Protein AF-A0A074NM46-F1 (afdb_monomer)

Solvent-accessible surface area (backbone atoms only — not comparable to full-atom values): 7834 Å² total; per-residue (Å²): 142,82,91,81,80,92,76,85,83,70,88,74,85,81,74,92,65,88,72,60,79,60,92,82,53,92,78,59,56,66,42,55,49,55,30,69,75,62,70,38,76,69,35,77,76,34,41,66,75,49,79,48,77,46,76,38,54,50,100,86,65,51,74,39,35,40,33,38,34,41,32,32,42,30,45,66,65,24,52,54,52,51,56,59,43,40,56,76,74,63,34,43,76,79,51,101,46,32,34,38,38,70,59,75,83,46,33,38,40,40,40,36,55,43,82,42,77,90,87,44,62,19,39,38,39,41,35,42,36,40,47,108

Mean predicted aligned error: 11.55 Å

pLDDT: mean 75.94, std 18.84, range [31.42, 94.5]

Structure (mmCIF, N/CA/C/O backbone):
data_AF-A0A074NM46-F1
#
_entry.id   AF-A0A074NM46-F1
#
loop_
_atom_site.group_PDB
_atom_site.id
_atom_site.type_symbol
_atom_site.label_atom_id
_atom_site.label_alt_id
_atom_site.label_comp_id
_atom_site.label_asym_id
_atom_site.label_entity_id
_atom_site.l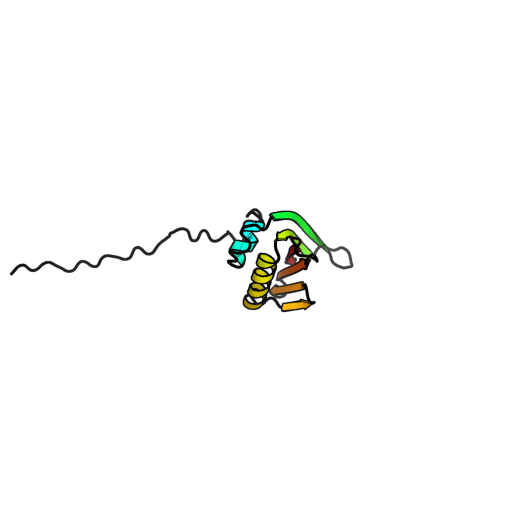abel_seq_id
_atom_site.pdbx_PDB_ins_code
_atom_site.Cartn_x
_atom_site.Cartn_y
_atom_site.Cartn_z
_atom_site.occupancy
_atom_site.B_iso_or_equiv
_atom_site.auth_seq_id
_atom_site.auth_comp_id
_atom_site.auth_asym_id
_atom_site.auth_atom_id
_atom_site.pdbx_PDB_model_num
ATOM 1 N N . MET A 1 1 ? 30.650 -56.730 24.308 1.00 39.72 1 MET A N 1
ATOM 2 C CA . MET A 1 1 ? 29.283 -56.206 24.111 1.00 39.72 1 MET A CA 1
ATOM 3 C C . MET A 1 1 ? 29.042 -55.135 25.166 1.00 39.72 1 MET A C 1
ATOM 5 O O . MET A 1 1 ? 29.001 -55.471 26.340 1.00 39.72 1 MET A O 1
ATOM 9 N N . LYS A 1 2 ? 29.024 -53.854 24.779 1.00 37.72 2 LYS A N 1
ATOM 10 C CA . LYS A 1 2 ? 28.757 -52.713 25.672 1.00 37.72 2 LYS A CA 1
ATOM 11 C C . LYS A 1 2 ? 27.440 -52.079 25.232 1.00 37.72 2 LYS A C 1
ATOM 13 O O . LYS A 1 2 ? 27.329 -51.679 24.080 1.00 37.72 2 LYS A O 1
ATOM 18 N N . ALA A 1 3 ? 26.470 -52.026 26.139 1.00 41.78 3 ALA A N 1
ATOM 19 C CA . ALA A 1 3 ? 25.268 -51.219 25.988 1.00 41.78 3 ALA A CA 1
ATOM 20 C C . ALA A 1 3 ? 25.621 -49.753 26.274 1.00 41.78 3 ALA A C 1
ATOM 22 O O . ALA A 1 3 ? 26.294 -49.471 27.267 1.00 41.78 3 ALA A O 1
ATOM 23 N N . ILE A 1 4 ? 25.181 -48.837 25.412 1.00 51.88 4 ILE A N 1
ATOM 24 C CA . ILE A 1 4 ? 25.185 -47.397 25.681 1.00 51.88 4 ILE A CA 1
ATOM 25 C C . ILE A 1 4 ? 23.784 -46.877 25.368 1.00 51.88 4 ILE A C 1
ATOM 27 O O . ILE A 1 4 ? 23.193 -47.208 24.343 1.00 51.88 4 ILE A O 1
ATOM 31 N N . ALA A 1 5 ? 23.259 -46.151 26.348 1.00 47.28 5 ALA A N 1
ATOM 32 C CA . ALA A 1 5 ? 21.892 -45.701 26.503 1.00 47.28 5 ALA A CA 1
ATOM 33 C C . ALA A 1 5 ? 21.437 -44.683 25.444 1.00 47.28 5 ALA A C 1
ATOM 35 O O . ALA A 1 5 ? 22.233 -43.906 24.916 1.00 47.28 5 ALA A O 1
ATOM 36 N N . LEU A 1 6 ? 20.118 -44.671 25.218 1.00 46.09 6 LEU A N 1
ATOM 37 C CA . LEU A 1 6 ? 19.371 -43.573 24.612 1.00 46.09 6 LEU A CA 1
ATOM 38 C C . LEU A 1 6 ? 19.666 -42.257 25.344 1.00 46.09 6 LEU A C 1
ATOM 40 O O . LEU A 1 6 ? 19.472 -42.181 26.555 1.00 46.09 6 LEU A O 1
ATOM 44 N N . SER A 1 7 ? 19.973 -41.210 24.581 1.00 45.91 7 SER A N 1
ATOM 45 C CA . SER A 1 7 ? 19.647 -39.835 24.957 1.00 45.91 7 SER A CA 1
ATOM 46 C C . SER A 1 7 ? 19.093 -39.102 23.743 1.00 45.91 7 SER A C 1
ATOM 48 O O . SER A 1 7 ? 19.796 -38.835 22.771 1.00 45.91 7 SER A O 1
ATOM 50 N N . LEU A 1 8 ? 17.799 -38.808 23.836 1.00 48.41 8 LEU A N 1
ATOM 51 C CA . LEU A 1 8 ? 17.079 -37.814 23.056 1.00 48.41 8 LEU A CA 1
ATOM 52 C C . LEU A 1 8 ? 17.775 -36.452 23.216 1.00 48.41 8 LEU A C 1
ATOM 54 O O . LEU A 1 8 ? 17.662 -35.818 24.261 1.00 48.41 8 LEU A O 1
ATOM 58 N N . LEU A 1 9 ? 18.471 -35.991 22.180 1.00 51.16 9 LEU A N 1
ATOM 59 C CA . LEU A 1 9 ? 18.635 -34.558 21.929 1.00 51.16 9 LEU A CA 1
ATOM 60 C C . LEU A 1 9 ? 17.362 -34.164 21.164 1.00 51.16 9 LEU A C 1
ATOM 62 O O . LEU A 1 9 ? 17.168 -34.589 20.033 1.00 51.16 9 LEU A O 1
ATOM 66 N N . GLY A 1 10 ? 16.359 -33.538 21.768 1.00 40.59 10 GLY A N 1
ATOM 67 C CA . GLY A 1 10 ? 16.475 -32.358 22.611 1.00 40.59 10 GLY A CA 1
ATOM 68 C C . GLY A 1 10 ? 16.166 -31.165 21.718 1.00 40.59 10 GLY A C 1
ATOM 69 O O . GLY A 1 10 ? 17.070 -30.600 21.114 1.00 40.59 10 GLY A O 1
ATOM 70 N N . LEU A 1 11 ? 14.870 -30.860 21.584 1.00 46.47 11 LEU A N 1
ATOM 71 C CA . LEU A 1 11 ? 14.365 -29.648 20.949 1.00 46.47 11 LEU A CA 1
ATOM 72 C C . LEU A 1 11 ? 15.107 -28.416 21.486 1.00 46.47 11 LEU A C 1
ATOM 74 O O . LEU A 1 11 ? 15.063 -28.139 22.682 1.00 46.47 11 LEU A O 1
ATOM 78 N N . SER A 1 12 ? 15.637 -27.612 20.574 1.00 38.50 12 SER A N 1
ATOM 79 C CA . SER A 1 12 ? 15.695 -26.160 20.734 1.00 38.50 12 SER A CA 1
ATOM 80 C C . SER A 1 12 ? 15.268 -25.501 19.425 1.00 38.50 12 SER A C 1
ATOM 82 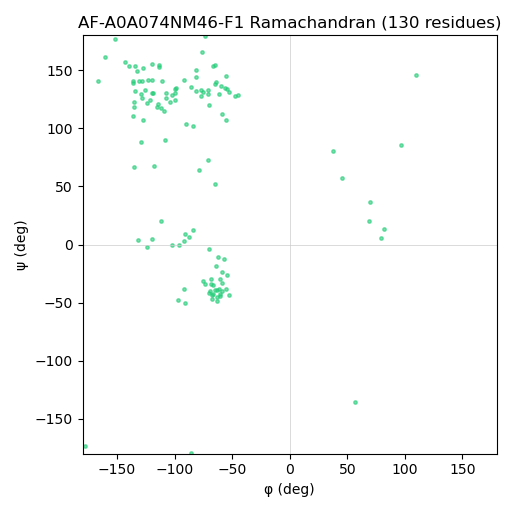O O . SER A 1 12 ? 16.026 -24.846 18.717 1.00 38.50 12 SER A O 1
ATOM 84 N N . LEU A 1 13 ? 13.987 -25.699 19.110 1.00 47.31 13 LEU A N 1
ATOM 85 C CA . LEU A 1 13 ? 13.196 -24.615 18.545 1.00 47.31 13 LEU A CA 1
ATOM 86 C C . LEU A 1 13 ? 13.187 -23.477 19.572 1.00 47.31 13 LEU A C 1
ATOM 88 O O . LEU A 1 13 ? 12.948 -23.740 20.751 1.00 47.31 13 LEU A O 1
ATOM 92 N N . LEU A 1 14 ? 13.381 -22.258 19.060 1.00 44.88 14 LEU A N 1
ATOM 93 C CA . LEU A 1 14 ? 13.228 -20.924 19.665 1.00 44.88 14 LEU A CA 1
ATOM 94 C C . LEU A 1 14 ? 14.550 -20.183 19.927 1.00 44.88 14 LEU A C 1
ATOM 96 O O . LEU A 1 14 ? 15.513 -20.770 20.410 1.00 44.88 14 LEU A O 1
ATOM 100 N N . PRO A 1 15 ? 14.561 -18.849 19.791 1.00 38.50 15 PRO A N 1
ATOM 101 C CA . PRO A 1 15 ? 13.799 -18.015 18.871 1.00 38.50 15 PRO A CA 1
ATOM 102 C C . PRO A 1 15 ? 14.796 -17.107 18.144 1.00 38.50 15 PRO A C 1
ATOM 104 O O . PRO A 1 15 ? 15.333 -16.161 18.717 1.00 38.50 15 PRO A O 1
ATOM 107 N N . GLY A 1 16 ? 15.058 -17.382 16.868 1.00 31.42 16 GLY A N 1
ATOM 108 C CA . GLY A 1 16 ? 15.702 -16.402 16.002 1.00 31.42 16 GLY A CA 1
ATOM 109 C C . GLY A 1 16 ? 14.699 -15.297 15.718 1.00 31.42 16 GLY A C 1
ATOM 110 O O . GLY A 1 16 ? 14.109 -15.289 14.652 1.00 31.42 16 GLY A O 1
ATOM 111 N N . SER A 1 17 ? 14.436 -14.463 16.724 1.00 35.94 17 SER A N 1
ATOM 112 C CA . SER A 1 17 ? 13.739 -13.191 16.632 1.00 35.94 17 SER A CA 1
ATOM 113 C C . SER A 1 17 ? 12.582 -13.197 15.633 1.00 35.94 17 SER A C 1
ATOM 115 O O . SER A 1 17 ? 12.683 -12.602 14.564 1.00 35.94 17 SER A O 1
ATOM 117 N N . CYS A 1 18 ? 11.425 -13.725 16.042 1.00 34.88 18 CYS A N 1
ATOM 118 C CA . CYS A 1 18 ? 10.146 -13.162 15.600 1.00 34.88 18 CYS A CA 1
ATOM 119 C C . CYS A 1 18 ? 10.005 -11.730 16.155 1.00 34.88 18 CYS A C 1
ATOM 121 O O . CYS A 1 18 ? 9.005 -11.390 16.772 1.00 34.88 18 CYS A O 1
ATOM 123 N N . PHE A 1 19 ? 11.006 -10.875 15.947 1.00 38.19 19 PHE A N 1
ATOM 124 C CA . PHE A 1 19 ? 10.774 -9.452 15.801 1.00 38.19 19 PHE A CA 1
ATOM 125 C C . PHE A 1 19 ? 10.283 -9.275 14.366 1.00 38.19 19 PHE A C 1
ATOM 127 O O . PHE A 1 19 ? 10.943 -8.686 13.515 1.00 38.19 19 PHE A O 1
ATOM 134 N N . GLY A 1 20 ? 9.109 -9.862 14.104 1.00 35.62 20 GLY A N 1
ATOM 135 C CA . GLY A 1 20 ? 8.238 -9.287 13.105 1.00 35.62 20 GLY A CA 1
ATOM 136 C C . GLY A 1 20 ? 8.012 -7.830 13.511 1.00 35.62 20 GLY A C 1
ATOM 137 O O . GLY A 1 20 ? 8.027 -7.533 14.713 1.00 35.62 20 GLY A O 1
ATOM 138 N N . PRO A 1 21 ? 7.895 -6.925 12.536 1.00 39.78 21 PRO A N 1
ATOM 139 C CA . PRO A 1 21 ? 7.631 -5.520 12.811 1.00 39.78 21 PRO A CA 1
ATOM 140 C C . PRO A 1 21 ? 6.526 -5.397 13.859 1.00 39.78 21 PRO A C 1
ATOM 142 O O . PRO A 1 21 ? 5.496 -6.054 13.708 1.00 39.78 21 PRO A O 1
ATOM 145 N N . ASP A 1 22 ? 6.743 -4.622 14.928 1.00 42.84 22 ASP A N 1
ATOM 14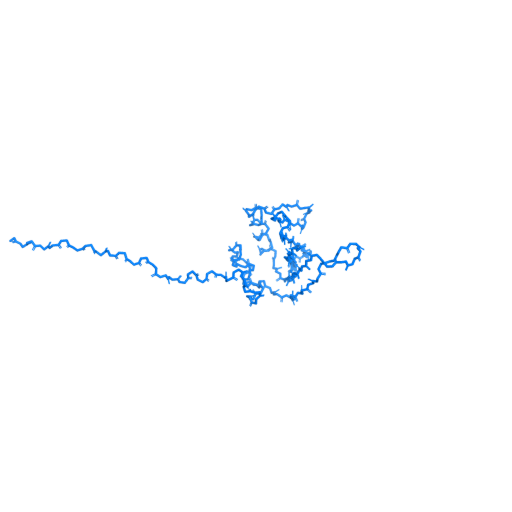6 C CA . ASP A 1 22 ? 5.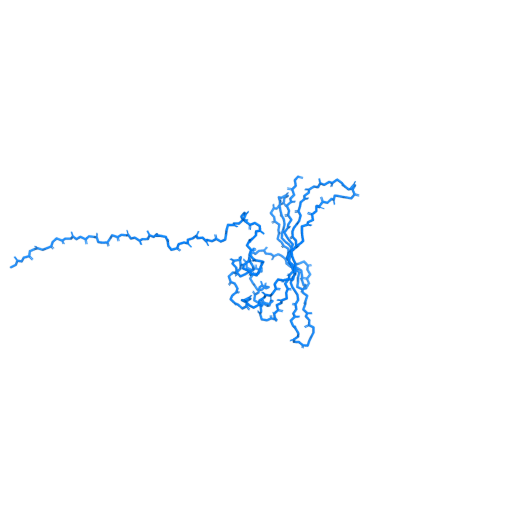662 -4.328 15.867 1.00 42.84 22 ASP A CA 1
ATOM 147 C C . ASP A 1 22 ? 4.557 -3.645 15.051 1.00 42.84 22 ASP A C 1
ATOM 149 O O . ASP A 1 22 ? 4.774 -2.532 14.560 1.00 42.84 22 ASP A O 1
ATOM 153 N N . PRO A 1 23 ? 3.385 -4.280 14.861 1.00 45.47 23 PRO A N 1
ATOM 154 C CA . PRO A 1 23 ? 2.306 -3.674 14.092 1.00 45.47 23 PRO A CA 1
ATOM 155 C C . PRO A 1 23 ? 1.804 -2.370 14.738 1.00 45.47 23 PRO A C 1
ATOM 157 O O . PRO A 1 23 ? 1.064 -1.622 14.100 1.00 45.47 23 PRO A O 1
ATOM 160 N N . ASN A 1 24 ? 2.221 -2.082 15.978 1.00 41.12 24 ASN A N 1
ATOM 161 C CA . ASN A 1 24 ? 1.890 -0.889 16.742 1.00 41.12 24 ASN A CA 1
ATOM 162 C C . ASN A 1 24 ? 3.011 0.162 16.794 1.00 41.12 24 ASN A C 1
ATOM 164 O O . ASN A 1 24 ? 2.776 1.204 17.405 1.00 41.12 24 ASN A O 1
ATOM 168 N N . ASP A 1 25 ? 4.188 -0.051 16.182 1.00 45.06 25 ASP A N 1
ATOM 169 C CA . ASP A 1 25 ? 5.228 0.985 16.091 1.00 45.06 25 ASP A CA 1
ATOM 170 C C . ASP A 1 25 ? 5.040 1.814 14.803 1.00 45.06 25 ASP A C 1
ATOM 172 O O . ASP A 1 25 ? 5.371 1.364 13.698 1.00 45.06 25 ASP A O 1
ATOM 176 N N . PRO A 1 26 ? 4.506 3.048 14.894 1.00 47.41 26 PRO A N 1
ATOM 177 C CA . PRO A 1 26 ? 4.265 3.883 13.723 1.00 47.41 26 PRO A CA 1
ATOM 178 C C . PRO A 1 26 ? 5.560 4.410 13.077 1.00 47.41 26 PRO A C 1
ATOM 180 O O . PRO A 1 26 ? 5.479 5.091 12.052 1.00 47.41 26 PRO A O 1
ATOM 183 N N . ILE A 1 27 ? 6.734 4.137 13.665 1.00 46.06 27 ILE A N 1
ATOM 184 C CA . ILE A 1 27 ? 8.047 4.668 13.270 1.00 46.06 27 ILE A CA 1
ATOM 185 C C . ILE A 1 27 ? 8.951 3.562 12.701 1.00 46.06 27 ILE A C 1
ATOM 187 O O . ILE A 1 27 ? 10.163 3.731 12.588 1.00 46.06 27 ILE A O 1
ATOM 191 N N . GLN A 1 28 ? 8.412 2.430 12.251 1.00 55.34 28 GLN A N 1
ATOM 192 C CA . GLN A 1 28 ? 9.203 1.613 11.333 1.00 55.3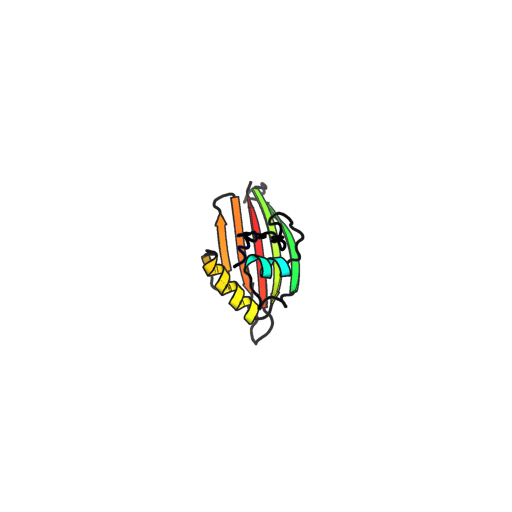4 28 GLN A CA 1
ATOM 193 C C . GLN A 1 28 ? 9.414 2.388 10.023 1.00 55.34 28 GLN A C 1
ATOM 195 O O . GLN A 1 28 ? 8.501 3.068 9.539 1.00 55.34 28 GLN A O 1
ATOM 200 N N . ARG A 1 29 ? 10.627 2.349 9.448 1.00 55.69 29 ARG A N 1
ATOM 201 C CA . ARG A 1 29 ? 10.911 3.113 8.224 1.00 55.69 29 ARG A CA 1
ATOM 202 C C . ARG A 1 29 ? 9.908 2.709 7.155 1.00 55.69 29 ARG A C 1
ATOM 204 O O . ARG A 1 29 ? 9.659 1.530 6.934 1.00 55.69 29 ARG A O 1
ATOM 211 N N . ALA A 1 30 ? 9.346 3.691 6.463 1.00 59.47 30 ALA A N 1
ATOM 212 C CA . ALA A 1 30 ? 8.242 3.439 5.550 1.00 59.47 30 ALA A CA 1
ATOM 213 C C . ALA A 1 30 ? 8.578 2.363 4.494 1.00 59.47 30 ALA A C 1
ATOM 215 O O . ALA A 1 30 ? 7.713 1.550 4.176 1.00 59.47 30 ALA A O 1
ATOM 216 N N . SER A 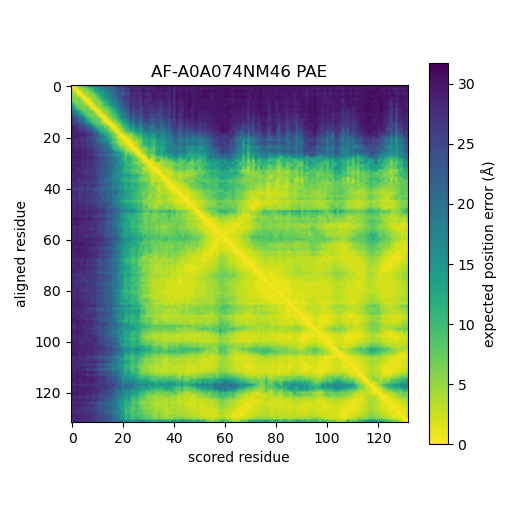1 31 ? 9.803 2.315 3.951 1.00 56.16 31 SER A N 1
ATOM 217 C CA . SER A 1 31 ? 10.202 1.279 2.977 1.00 56.16 31 SER A CA 1
ATOM 218 C C . SER A 1 31 ? 10.291 -0.118 3.599 1.00 56.16 31 SER A C 1
ATOM 220 O O . SER A 1 31 ? 9.918 -1.096 2.959 1.00 56.16 31 SER A O 1
ATOM 222 N N . GLU A 1 32 ? 10.704 -0.213 4.864 1.00 59.59 32 GLU A N 1
ATOM 223 C CA . GLU A 1 32 ? 10.702 -1.465 5.628 1.00 59.59 32 GLU A CA 1
ATOM 224 C C . GLU A 1 32 ? 9.270 -1.949 5.882 1.00 59.59 32 GLU A C 1
ATOM 226 O O . GLU A 1 32 ? 9.030 -3.145 5.801 1.00 59.59 32 GLU A O 1
ATOM 231 N N . ARG A 1 33 ? 8.296 -1.046 6.082 1.00 67.44 33 ARG A N 1
ATOM 232 C CA . ARG A 1 33 ? 6.868 -1.407 6.190 1.00 67.44 33 ARG A CA 1
ATOM 233 C C . ARG A 1 33 ? 6.354 -2.082 4.919 1.00 67.44 33 ARG A C 1
ATOM 235 O O . ARG A 1 33 ? 5.617 -3.054 5.011 1.00 67.44 33 ARG A O 1
ATOM 242 N N . LEU A 1 34 ? 6.734 -1.576 3.748 1.00 69.94 34 LEU A N 1
ATOM 243 C CA . LEU A 1 34 ? 6.295 -2.131 2.469 1.00 69.94 34 LEU A CA 1
ATOM 244 C C . LEU A 1 34 ? 6.885 -3.527 2.230 1.00 69.94 34 LEU A C 1
ATOM 246 O O . LEU A 1 34 ? 6.144 -4.451 1.909 1.00 69.94 34 LEU A O 1
ATOM 250 N N . VAL A 1 35 ? 8.192 -3.694 2.460 1.00 68.12 35 VAL A N 1
ATOM 251 C CA . VAL A 1 35 ? 8.865 -4.995 2.319 1.00 68.12 35 VAL A CA 1
ATOM 252 C C . VAL A 1 35 ? 8.384 -5.984 3.379 1.00 68.12 35 VAL A C 1
ATOM 254 O O . VAL A 1 35 ? 8.107 -7.123 3.045 1.00 68.12 35 VAL A O 1
ATOM 257 N N . ALA A 1 36 ? 8.244 -5.575 4.640 1.00 68.75 36 ALA A N 1
ATOM 258 C CA . ALA A 1 36 ? 7.879 -6.485 5.723 1.00 68.75 36 ALA A CA 1
ATOM 259 C C . ALA A 1 36 ? 6.395 -6.876 5.715 1.00 68.75 36 ALA A C 1
ATOM 261 O O . ALA A 1 36 ? 6.062 -7.981 6.130 1.00 68.75 36 ALA A O 1
ATOM 262 N N . ARG A 1 37 ? 5.496 -5.989 5.262 1.00 74.38 37 ARG A N 1
ATOM 263 C CA . ARG A 1 37 ? 4.057 -6.285 5.231 1.00 74.38 37 ARG A CA 1
ATOM 264 C C . ARG A 1 37 ? 3.680 -7.277 4.129 1.00 74.38 37 ARG A C 1
ATOM 266 O O . ARG A 1 37 ? 2.760 -8.056 4.345 1.00 74.38 37 ARG A O 1
ATOM 273 N N . PHE A 1 38 ? 4.373 -7.241 2.992 1.00 72.25 38 PHE A N 1
ATOM 274 C CA . PHE A 1 38 ? 4.041 -8.050 1.809 1.00 72.25 38 PHE A CA 1
ATOM 275 C C . PHE A 1 38 ? 5.155 -9.003 1.376 1.00 72.25 38 PHE A C 1
ATOM 277 O O . PHE A 1 38 ? 5.028 -9.630 0.338 1.00 72.25 38 PHE A O 1
ATOM 284 N N . ASP A 1 39 ? 6.249 -9.085 2.136 1.00 76.06 39 ASP A N 1
ATOM 285 C CA . ASP A 1 39 ? 7.439 -9.873 1.792 1.00 76.06 39 ASP A CA 1
ATOM 286 C C . ASP A 1 39 ? 7.872 -9.673 0.324 1.00 76.06 39 ASP A C 1
ATOM 288 O O . ASP A 1 39 ? 7.914 -10.614 -0.463 1.00 76.06 39 ASP A O 1
ATOM 292 N N . VAL A 1 40 ? 8.146 -8.415 -0.070 1.00 79.12 40 VAL A N 1
ATOM 293 C CA . VAL A 1 40 ? 8.418 -8.031 -1.477 1.00 79.12 40 VAL A CA 1
ATOM 294 C C . VAL A 1 40 ? 9.898 -7.673 -1.699 1.00 79.12 40 VAL A C 1
ATOM 296 O O . VAL A 1 40 ? 10.271 -6.497 -1.601 1.00 79.12 40 VAL A O 1
ATOM 299 N N . PRO A 1 41 ? 10.781 -8.635 -2.048 1.00 79.69 41 PRO A N 1
ATOM 300 C CA . PRO A 1 41 ? 12.213 -8.382 -2.239 1.00 79.69 41 PRO A CA 1
ATOM 301 C C . PRO A 1 41 ? 12.544 -7.333 -3.309 1.00 79.69 41 PRO A C 1
ATOM 303 O O . PRO A 1 41 ? 13.521 -6.586 -3.175 1.00 79.69 41 PRO A O 1
ATOM 306 N N . SER A 1 42 ? 11.732 -7.251 -4.371 1.00 83.00 42 SER A N 1
ATOM 307 C CA . SER A 1 42 ? 11.928 -6.296 -5.474 1.00 83.00 42 SER A CA 1
ATOM 308 C C . SER A 1 42 ? 11.791 -4.841 -5.024 1.00 83.00 42 SER A C 1
ATOM 310 O O . SER A 1 42 ? 12.325 -3.944 -5.669 1.00 83.00 42 SER A O 1
ATOM 312 N N . CYS A 1 43 ? 11.162 -4.597 -3.875 1.00 83.88 43 CYS A N 1
ATOM 313 C CA . CYS A 1 43 ? 10.964 -3.264 -3.331 1.00 83.88 43 CYS A CA 1
ATOM 314 C C . CYS A 1 43 ? 12.070 -2.775 -2.389 1.00 83.88 43 CYS A C 1
ATOM 316 O O . CYS A 1 43 ? 11.944 -1.702 -1.799 1.00 83.88 43 CYS A O 1
ATOM 318 N N . SER A 1 44 ? 13.185 -3.501 -2.284 1.00 80.75 44 SER A N 1
ATOM 319 C CA . SER A 1 44 ? 14.352 -3.101 -1.478 1.00 80.75 44 SER A CA 1
ATOM 320 C C . SER A 1 44 ? 14.904 -1.703 -1.807 1.00 80.75 44 SER A C 1
ATOM 322 O O . SER A 1 44 ? 15.472 -1.048 -0.934 1.00 80.75 44 SER A O 1
ATOM 324 N N . ASN A 1 45 ? 14.699 -1.214 -3.036 1.00 80.25 45 ASN A N 1
ATOM 325 C CA . ASN A 1 45 ? 15.142 0.112 -3.481 1.00 80.25 45 ASN A CA 1
ATOM 326 C C . ASN A 1 45 ? 14.066 1.208 -3.392 1.00 80.25 45 ASN A C 1
ATOM 328 O O . ASN A 1 45 ? 14.347 2.356 -3.756 1.00 80.25 45 ASN A O 1
ATOM 332 N N . ALA A 1 46 ? 12.850 0.892 -2.934 1.00 85.56 46 ALA A N 1
ATOM 333 C CA . ALA A 1 46 ? 11.780 1.874 -2.807 1.00 85.56 46 ALA A CA 1
ATOM 334 C C . ALA A 1 46 ? 12.184 2.984 -1.824 1.00 85.56 46 ALA A C 1
ATOM 336 O O . ALA A 1 46 ? 12.613 2.728 -0.695 1.00 85.56 46 ALA A O 1
ATOM 337 N N . LYS A 1 47 ? 12.042 4.243 -2.248 1.00 84.69 47 LYS A N 1
ATOM 338 C CA . LYS A 1 47 ? 12.440 5.410 -1.456 1.00 84.69 47 LYS A CA 1
ATOM 339 C C . LYS A 1 47 ? 11.215 6.086 -0.858 1.00 84.69 47 LYS A C 1
ATOM 341 O O . LYS A 1 47 ? 10.351 6.523 -1.617 1.00 84.69 47 LYS A O 1
ATOM 346 N N . PRO A 1 48 ? 11.134 6.237 0.472 1.00 83.19 48 PRO A N 1
ATOM 347 C CA . PRO A 1 48 ? 10.038 6.973 1.076 1.00 83.19 48 PRO A CA 1
ATOM 348 C C . PRO A 1 48 ? 10.180 8.469 0.776 1.00 83.19 48 PRO A C 1
ATOM 350 O O . PRO A 1 48 ? 11.253 9.049 0.939 1.00 83.19 48 PRO A O 1
ATOM 353 N N . LEU A 1 49 ? 9.091 9.097 0.343 1.00 80.50 49 LEU A N 1
ATOM 354 C CA . LEU A 1 49 ? 9.021 10.533 0.076 1.00 80.50 49 LEU A CA 1
ATOM 355 C C . LEU A 1 49 ? 8.561 11.313 1.306 1.00 80.50 49 LEU A C 1
ATOM 357 O O . LEU A 1 49 ? 9.171 12.315 1.672 1.00 80.50 49 LEU A O 1
ATOM 361 N N . ARG A 1 50 ? 7.452 10.884 1.923 1.00 76.25 50 ARG A N 1
ATOM 362 C CA . ARG A 1 50 ? 6.838 11.570 3.067 1.00 76.25 50 ARG A CA 1
ATOM 363 C C . ARG A 1 50 ? 5.807 10.682 3.757 1.00 76.25 50 ARG A C 1
ATOM 365 O O . ARG A 1 50 ? 5.033 10.011 3.081 1.00 76.25 50 ARG A O 1
ATOM 372 N N . GLY A 1 51 ? 5.775 10.746 5.088 1.00 79.38 51 GLY A N 1
ATOM 373 C CA . GLY A 1 51 ? 4.627 10.351 5.902 1.00 79.38 51 GLY A CA 1
ATOM 374 C C . GLY A 1 51 ? 3.821 11.590 6.300 1.00 79.38 51 GLY A C 1
ATOM 375 O O . GLY A 1 51 ? 4.409 12.604 6.686 1.00 79.38 51 GLY A O 1
ATOM 376 N N . ALA A 1 52 ? 2.498 11.542 6.184 1.00 81.19 52 ALA A N 1
ATOM 377 C CA . ALA A 1 52 ? 1.613 12.618 6.618 1.00 81.19 52 ALA A CA 1
ATOM 378 C C . ALA A 1 52 ? 0.420 12.045 7.385 1.00 81.19 52 ALA A C 1
ATOM 380 O O . ALA A 1 52 ? -0.368 11.275 6.838 1.00 81.19 52 ALA A O 1
ATOM 381 N N . GLY A 1 53 ? 0.301 12.440 8.652 1.00 86.88 53 GLY A N 1
ATOM 382 C CA . GLY A 1 53 ? -0.873 12.147 9.463 1.00 86.88 53 GLY A CA 1
ATOM 383 C C . GLY A 1 53 ? -1.997 13.138 9.177 1.00 86.88 53 GLY A C 1
ATOM 384 O O . GLY A 1 53 ? -1.747 14.329 8.985 1.00 86.88 53 GLY A O 1
ATOM 385 N N . GLU A 1 54 ? -3.233 12.661 9.202 1.00 88.00 54 GLU A N 1
ATOM 386 C CA . GLU A 1 54 ? -4.433 13.476 9.039 1.00 88.00 54 GLU A CA 1
ATOM 387 C C . GLU A 1 54 ? -5.500 13.115 10.078 1.00 88.00 54 GLU A C 1
ATOM 389 O O . GLU A 1 54 ? -5.548 11.999 10.595 1.00 88.00 54 GLU A O 1
ATOM 394 N N . ARG A 1 55 ? -6.373 14.074 10.399 1.00 91.56 55 ARG A N 1
ATOM 395 C CA . ARG A 1 55 ? -7.593 13.811 11.171 1.00 91.56 55 ARG A CA 1
ATOM 396 C C . ARG A 1 55 ? -8.757 13.712 10.206 1.00 91.56 55 ARG A C 1
ATOM 398 O O . ARG A 1 55 ? -9.011 14.665 9.474 1.00 91.56 55 ARG A O 1
ATOM 405 N N . LEU A 1 56 ? -9.475 12.600 10.265 1.00 89.81 56 LEU A N 1
ATOM 406 C CA . LEU A 1 56 ? -10.631 12.357 9.417 1.00 89.81 56 LEU A CA 1
ATOM 407 C C . LEU A 1 56 ? -11.849 13.060 10.012 1.00 89.81 56 LEU A C 1
ATOM 409 O O . LEU A 1 56 ? -12.091 12.984 11.224 1.00 89.81 56 LEU A O 1
ATOM 413 N N . ARG A 1 57 ? -12.575 13.790 9.165 1.00 93.56 57 ARG A N 1
ATOM 414 C CA . ARG A 1 57 ? -13.740 14.594 9.539 1.00 93.56 57 ARG A CA 1
ATOM 415 C C . ARG A 1 57 ? -14.899 14.300 8.603 1.00 93.56 57 ARG A C 1
ATOM 417 O O . ARG A 1 57 ? -14.671 14.116 7.411 1.00 93.56 57 ARG A O 1
ATOM 424 N N . ASP A 1 58 ? -16.103 14.235 9.158 1.00 92.00 58 ASP A N 1
ATOM 425 C CA . ASP A 1 58 ? -17.329 14.066 8.381 1.00 92.00 58 ASP A CA 1
ATOM 426 C C . ASP A 1 58 ? -17.694 15.362 7.635 1.00 92.00 58 ASP A C 1
ATOM 428 O O . ASP A 1 58 ? -17.011 16.385 7.754 1.00 92.00 58 ASP A O 1
ATOM 432 N N . GLU A 1 59 ? -18.789 15.333 6.875 1.00 94.25 59 GLU A N 1
ATOM 433 C CA . GLU A 1 59 ? -19.289 16.486 6.112 1.00 94.25 59 GLU A CA 1
ATOM 434 C C . GLU A 1 59 ? -19.616 17.703 6.999 1.00 94.25 59 GLU A C 1
ATOM 436 O O . GLU A 1 59 ? -19.564 18.842 6.539 1.00 94.25 59 GLU A O 1
ATOM 441 N N . ASN A 1 60 ? -19.889 17.479 8.289 1.00 94.50 60 ASN A N 1
ATOM 442 C CA . ASN A 1 60 ? -20.163 18.521 9.280 1.00 94.50 60 ASN A CA 1
ATOM 443 C C . ASN A 1 60 ? -18.893 18.987 10.018 1.00 94.50 60 ASN A C 1
ATOM 445 O O . ASN A 1 60 ? -18.958 19.807 10.937 1.00 94.50 60 ASN A O 1
ATOM 449 N N . GLY A 1 61 ? -17.722 18.459 9.652 1.00 92.56 61 GLY A N 1
ATOM 450 C CA . GLY A 1 61 ? -16.437 18.782 10.258 1.00 92.56 61 GLY A CA 1
ATOM 451 C C . GLY A 1 61 ? -16.164 18.086 11.597 1.00 92.56 61 GLY A C 1
ATOM 452 O O . GLY A 1 61 ? -15.132 18.371 12.222 1.00 92.56 61 GLY A O 1
ATOM 453 N N . LYS A 1 62 ? -17.028 17.172 12.056 1.00 93.94 62 LYS A N 1
ATOM 454 C CA . LYS A 1 62 ? -16.819 16.397 13.285 1.00 93.94 62 LYS A CA 1
ATOM 455 C C . LYS A 1 62 ? -15.768 15.319 13.031 1.00 93.94 62 LYS A C 1
ATOM 457 O O . LYS A 1 62 ? -15.818 14.599 12.040 1.00 93.94 62 LYS A O 1
ATOM 462 N N . ALA A 1 63 ? -14.789 15.219 13.929 1.00 92.06 63 ALA A N 1
ATOM 463 C CA . ALA A 1 63 ? -13.743 14.210 13.814 1.00 92.06 63 ALA A CA 1
ATOM 464 C C . ALA A 1 63 ? -14.303 12.811 14.113 1.00 92.06 63 ALA A C 1
ATOM 466 O O . ALA A 1 63 ? -14.914 12.625 15.166 1.00 92.06 63 ALA A O 1
ATOM 467 N N . TYR A 1 64 ? -14.039 11.853 13.225 1.00 91.00 64 TYR A N 1
ATOM 468 C CA . TYR A 1 64 ? -14.430 10.444 13.380 1.00 91.00 64 TYR A CA 1
ATOM 469 C C . TYR A 1 64 ? -13.239 9.483 13.295 1.00 91.00 64 TYR A C 1
ATOM 471 O O . TYR A 1 64 ? -13.402 8.281 13.438 1.00 91.00 64 TYR A O 1
ATOM 479 N N . GLY A 1 65 ? -12.023 9.977 13.053 1.00 90.94 65 GLY A N 1
ATOM 480 C CA . GLY A 1 65 ? -10.888 9.083 12.866 1.00 90.94 65 GLY A CA 1
ATOM 481 C C . GLY A 1 65 ? -9.554 9.774 12.647 1.00 90.94 65 GLY A C 1
ATOM 482 O O . GLY A 1 65 ? -9.428 11.002 12.730 1.00 90.94 65 GLY A O 1
ATOM 483 N N . SER A 1 66 ? -8.557 8.954 12.341 1.00 90.12 66 SER A N 1
ATOM 484 C CA . SER A 1 66 ? -7.195 9.375 12.024 1.00 90.12 66 SER A CA 1
ATOM 485 C C . SER A 1 66 ? -6.682 8.594 10.823 1.00 90.12 66 SER A C 1
ATOM 487 O O . SER A 1 66 ? -6.911 7.390 10.734 1.00 90.12 66 SER A O 1
ATOM 489 N N . GLY A 1 67 ? -5.953 9.270 9.942 1.00 88.56 67 GLY A N 1
ATOM 490 C CA . GLY A 1 67 ? -5.276 8.673 8.798 1.00 88.56 67 GLY A CA 1
ATOM 491 C C . GLY A 1 67 ? -3.765 8.878 8.857 1.00 88.56 67 GLY A C 1
ATOM 492 O O . GLY A 1 67 ? -3.273 9.829 9.469 1.00 88.56 67 GLY A O 1
ATOM 493 N N . MET A 1 68 ? -3.024 7.994 8.203 1.00 87.00 68 MET A N 1
ATOM 494 C CA . MET A 1 68 ? -1.603 8.140 7.919 1.00 87.00 68 MET A CA 1
ATOM 495 C C . MET A 1 68 ? -1.358 7.743 6.470 1.00 87.00 68 MET A C 1
ATOM 497 O O . MET A 1 68 ? -1.670 6.622 6.079 1.00 87.00 68 MET A O 1
ATOM 501 N N . THR A 1 69 ? -0.790 8.658 5.688 1.00 87.38 69 THR A N 1
ATOM 502 C CA . THR A 1 69 ? -0.383 8.380 4.310 1.00 87.38 69 THR A CA 1
ATOM 503 C C . THR A 1 69 ? 1.132 8.306 4.214 1.00 87.38 69 THR A C 1
ATOM 505 O O . THR A 1 69 ? 1.819 9.257 4.592 1.00 87.38 69 THR A O 1
ATOM 508 N N . TRP A 1 70 ? 1.649 7.211 3.664 1.00 86.94 70 TRP A N 1
ATOM 509 C CA . TRP A 1 70 ? 3.044 7.054 3.267 1.00 86.94 70 TRP A CA 1
ATOM 510 C C . TRP A 1 70 ? 3.156 7.088 1.750 1.00 86.94 70 TRP A C 1
ATOM 512 O O . TRP A 1 70 ? 2.448 6.374 1.048 1.00 86.94 70 TRP A O 1
ATOM 522 N N . SER A 1 71 ? 4.072 7.908 1.251 1.00 88.50 71 SER A N 1
ATOM 523 C CA . SER A 1 71 ? 4.359 8.015 -0.179 1.00 88.50 71 SER A CA 1
ATOM 524 C C . SER A 1 71 ? 5.737 7.449 -0.488 1.00 88.50 71 SER A C 1
ATOM 526 O O . SER A 1 71 ? 6.687 7.708 0.257 1.00 88.50 71 SER A O 1
ATOM 528 N N . TYR A 1 72 ? 5.863 6.752 -1.611 1.00 88.56 72 TYR A N 1
ATOM 529 C CA . TYR A 1 72 ? 7.090 6.102 -2.061 1.00 88.56 72 TYR A CA 1
ATOM 530 C C . TYR A 1 72 ? 7.362 6.408 -3.524 1.00 88.56 72 TYR A C 1
ATOM 532 O O . TYR A 1 72 ? 6.423 6.530 -4.301 1.00 88.56 72 TYR A O 1
ATOM 540 N N . VAL A 1 73 ? 8.640 6.444 -3.893 1.00 90.94 73 VAL A N 1
ATOM 541 C CA . VAL A 1 73 ? 9.096 6.270 -5.276 1.00 90.94 73 VAL A CA 1
ATOM 542 C C . VAL A 1 73 ? 9.628 4.855 -5.415 1.00 90.94 73 VAL A C 1
ATOM 544 O O . VAL A 1 73 ? 10.490 4.450 -4.629 1.00 90.94 73 VAL A O 1
ATOM 547 N N . ALA A 1 74 ? 9.158 4.125 -6.418 1.00 88.88 74 ALA A N 1
ATOM 548 C CA . ALA A 1 74 ? 9.608 2.770 -6.709 1.00 88.88 74 ALA A CA 1
ATOM 549 C C . ALA A 1 74 ? 9.671 2.525 -8.221 1.00 88.88 74 ALA A C 1
ATOM 551 O O . ALA A 1 74 ? 9.030 3.223 -9.005 1.00 88.88 74 ALA A O 1
ATOM 552 N N . ASP A 1 75 ? 10.485 1.558 -8.635 1.00 89.56 75 ASP A N 1
ATOM 553 C CA . ASP A 1 75 ? 10.516 1.112 -10.027 1.00 89.56 75 ASP A CA 1
ATOM 554 C C . ASP A 1 75 ? 9.313 0.215 -10.367 1.00 89.56 75 ASP A C 1
ATOM 556 O O . ASP A 1 75 ? 8.602 -0.275 -9.487 1.00 89.56 75 ASP A O 1
ATOM 560 N N . ASP A 1 76 ? 9.090 -0.006 -11.663 1.00 88.50 76 ASP A N 1
ATOM 561 C CA . ASP A 1 76 ? 7.950 -0.785 -12.156 1.00 88.50 76 ASP A CA 1
ATOM 562 C C . ASP A 1 76 ? 7.953 -2.236 -11.654 1.00 88.50 76 ASP A C 1
ATOM 564 O O . ASP A 1 76 ? 6.887 -2.822 -11.475 1.00 88.50 76 ASP A O 1
ATOM 568 N N . ALA A 1 77 ? 9.133 -2.817 -11.404 1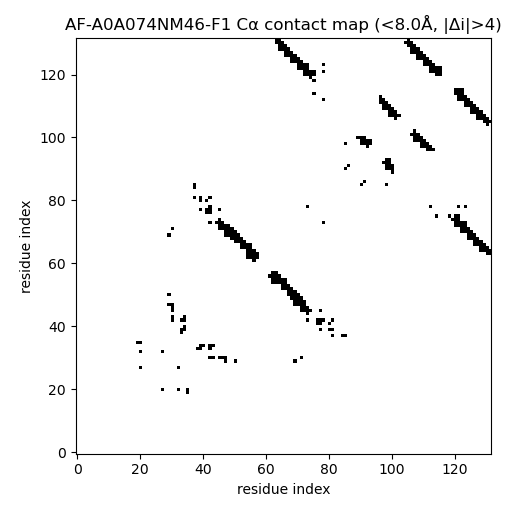.00 88.25 77 ALA A N 1
ATOM 569 C CA . ALA A 1 77 ? 9.259 -4.186 -10.914 1.00 88.25 77 ALA A CA 1
ATOM 570 C C . ALA A 1 77 ? 8.773 -4.314 -9.464 1.00 88.25 77 ALA A C 1
ATOM 572 O O . ALA A 1 77 ? 8.070 -5.268 -9.129 1.00 88.25 77 ALA A O 1
ATOM 573 N N . CYS A 1 78 ? 9.110 -3.348 -8.608 1.00 89.19 78 CYS A N 1
ATOM 574 C CA . CYS A 1 78 ? 8.557 -3.255 -7.263 1.00 89.19 78 CYS A CA 1
ATOM 575 C C . CYS A 1 78 ? 7.041 -3.023 -7.295 1.00 89.19 78 CYS A C 1
ATOM 577 O O . CYS A 1 78 ? 6.305 -3.738 -6.617 1.00 89.19 78 CYS A O 1
ATOM 579 N N . LEU A 1 79 ? 6.565 -2.065 -8.100 1.00 89.75 79 LEU A N 1
ATOM 580 C CA . LEU A 1 79 ? 5.134 -1.749 -8.166 1.00 89.75 79 LEU A CA 1
ATOM 581 C C . LEU A 1 79 ? 4.309 -2.956 -8.634 1.00 89.75 79 LEU A C 1
ATOM 583 O O . LEU A 1 79 ? 3.304 -3.275 -8.009 1.00 89.75 79 LEU A O 1
ATOM 587 N N . ALA A 1 80 ? 4.763 -3.668 -9.670 1.00 89.00 80 ALA A N 1
ATOM 588 C CA . ALA A 1 80 ? 4.088 -4.866 -10.166 1.00 89.00 80 ALA A CA 1
ATOM 589 C C . ALA A 1 80 ? 4.091 -6.021 -9.151 1.00 89.00 80 ALA A C 1
ATOM 591 O O . ALA A 1 80 ? 3.094 -6.725 -9.024 1.00 89.00 80 ALA A O 1
ATOM 592 N N . ALA A 1 81 ? 5.194 -6.220 -8.420 1.00 89.00 81 ALA A N 1
ATOM 593 C CA . ALA A 1 81 ? 5.259 -7.256 -7.392 1.00 89.00 81 ALA A CA 1
ATOM 594 C C . ALA A 1 81 ? 4.325 -6.946 -6.215 1.00 89.00 81 ALA A C 1
ATOM 596 O O . ALA A 1 81 ? 3.609 -7.830 -5.758 1.00 89.00 81 ALA A O 1
ATOM 597 N N . LEU A 1 82 ? 4.281 -5.688 -5.762 1.00 89.62 82 LEU A N 1
ATOM 598 C CA . LEU A 1 82 ? 3.372 -5.282 -4.693 1.00 89.62 82 LEU A CA 1
ATOM 599 C C . LEU A 1 82 ? 1.907 -5.443 -5.106 1.00 89.62 82 LEU A C 1
ATOM 601 O O . LEU A 1 82 ? 1.111 -5.956 -4.331 1.00 89.62 82 LEU A O 1
ATOM 605 N N . GLU A 1 83 ? 1.551 -5.020 -6.317 1.00 89.62 83 GLU A N 1
ATOM 606 C CA . GLU A 1 83 ? 0.188 -5.146 -6.840 1.00 89.62 83 GLU A CA 1
ATOM 607 C C . GLU A 1 83 ? -0.282 -6.611 -6.887 1.00 89.62 83 GLU A C 1
ATOM 609 O O . GLU A 1 83 ? -1.404 -6.912 -6.480 1.00 89.62 83 GLU A O 1
ATOM 614 N N . ALA A 1 84 ? 0.599 -7.539 -7.281 1.00 87.69 84 ALA A N 1
ATOM 615 C CA . ALA A 1 84 ? 0.308 -8.973 -7.256 1.00 87.69 84 ALA A CA 1
ATOM 616 C C . ALA A 1 84 ? 0.054 -9.505 -5.831 1.00 87.69 84 ALA A C 1
ATOM 618 O O . ALA A 1 84 ? -0.851 -10.318 -5.629 1.00 87.69 84 ALA A O 1
ATOM 619 N N . GLU A 1 85 ? 0.813 -9.025 -4.843 1.00 87.88 85 GLU A N 1
ATOM 620 C CA . GLU A 1 85 ? 0.621 -9.392 -3.438 1.00 87.88 85 GLU A CA 1
ATOM 621 C C . GLU A 1 85 ? -0.683 -8.811 -2.868 1.00 87.88 85 GLU A C 1
ATOM 623 O O . GLU A 1 85 ? -1.410 -9.514 -2.172 1.00 87.88 85 GLU A O 1
ATOM 628 N N . LEU A 1 86 ? -1.055 -7.567 -3.194 1.00 87.38 86 LEU A N 1
ATOM 629 C CA . LEU A 1 86 ? -2.291 -6.950 -2.680 1.00 87.38 86 LEU A CA 1
ATOM 630 C C . LEU A 1 86 ? -3.525 -7.830 -2.929 1.00 87.38 86 LEU A C 1
ATOM 632 O O . LEU A 1 86 ? -4.320 -8.045 -2.008 1.00 87.38 86 LEU A O 1
ATOM 636 N N . GLY A 1 87 ? -3.643 -8.406 -4.128 1.00 78.00 87 GLY A N 1
ATOM 637 C CA . GLY A 1 87 ? -4.716 -9.347 -4.452 1.00 78.00 87 GLY A CA 1
ATOM 638 C C . GLY A 1 87 ? -4.697 -10.614 -3.586 1.00 78.00 87 GLY A C 1
ATOM 639 O O . GLY A 1 87 ? -5.750 -11.081 -3.152 1.00 78.00 87 GLY A O 1
ATOM 640 N N . ALA A 1 88 ? -3.514 -11.147 -3.264 1.00 81.19 88 ALA A N 1
ATOM 641 C CA . ALA A 1 88 ? -3.367 -12.314 -2.389 1.00 81.19 88 ALA A CA 1
ATOM 642 C C . ALA A 1 88 ? -3.753 -12.017 -0.926 1.00 81.19 88 ALA A C 1
ATOM 644 O O . ALA A 1 88 ? -4.253 -12.896 -0.223 1.00 81.19 88 ALA A O 1
ATOM 645 N N . PHE A 1 89 ? -3.578 -10.771 -0.481 1.00 79.94 89 PHE A N 1
ATOM 646 C CA . PHE A 1 89 ? -3.937 -10.303 0.862 1.00 79.94 89 PHE A CA 1
ATOM 647 C C . PHE A 1 89 ? -5.391 -9.816 0.987 1.00 79.94 89 PHE A C 1
ATOM 649 O O . PHE A 1 89 ? -5.782 -9.309 2.040 1.00 79.94 89 PHE A O 1
ATOM 656 N N . GLY A 1 90 ? -6.203 -9.990 -0.058 1.00 83.75 90 GLY A N 1
ATOM 657 C CA . GLY A 1 90 ? -7.633 -9.683 -0.032 1.00 83.75 90 GLY A CA 1
ATOM 658 C C . GLY A 1 90 ? -7.977 -8.213 -0.261 1.00 83.75 90 GLY A C 1
ATOM 659 O O . GLY A 1 90 ? -9.119 -7.829 -0.017 1.00 83.75 90 GLY A O 1
ATOM 660 N N . PHE A 1 91 ? -7.031 -7.393 -0.732 1.00 90.19 91 PHE A N 1
ATOM 661 C CA . PHE A 1 91 ? -7.374 -6.067 -1.239 1.00 90.19 91 PHE A CA 1
ATOM 662 C C . PHE A 1 91 ? -8.257 -6.201 -2.481 1.00 90.19 91 PHE A C 1
ATOM 664 O O . PHE A 1 91 ? -8.027 -7.046 -3.347 1.00 90.19 91 PHE A O 1
ATOM 671 N N . VAL A 1 92 ? -9.252 -5.328 -2.577 1.00 92.06 92 VAL A N 1
ATOM 672 C CA . VAL A 1 92 ? -10.163 -5.227 -3.712 1.00 92.06 92 VAL A CA 1
ATOM 673 C C . VAL A 1 92 ? -9.711 -4.076 -4.601 1.00 92.06 92 VAL A C 1
ATOM 675 O O . VAL A 1 92 ? -9.467 -2.972 -4.118 1.00 92.06 92 VAL A O 1
ATOM 678 N N . GLU A 1 93 ? -9.596 -4.330 -5.901 1.00 93.81 93 GLU A N 1
ATOM 679 C CA . GLU A 1 93 ? -9.346 -3.286 -6.895 1.00 93.81 93 GLU A CA 1
ATOM 680 C C . GLU A 1 93 ? -10.594 -2.401 -7.039 1.00 93.81 93 GLU A C 1
ATOM 682 O O . GLU A 1 93 ? -11.679 -2.883 -7.369 1.00 93.81 93 GLU A O 1
ATOM 687 N N . MET A 1 94 ? -10.442 -1.109 -6.758 1.00 94.06 94 MET A N 1
ATOM 688 C CA . MET A 1 94 ? -11.501 -0.101 -6.867 1.00 94.06 94 MET A CA 1
ATOM 689 C C . MET A 1 94 ? -11.491 0.563 -8.247 1.00 94.06 94 MET A C 1
ATOM 691 O O . MET A 1 94 ? -12.543 0.854 -8.816 1.00 94.06 94 MET A O 1
ATOM 695 N N . ASP A 1 95 ? -10.291 0.794 -8.775 1.00 91.69 95 ASP A N 1
ATOM 696 C CA . ASP A 1 95 ? -10.010 1.254 -10.130 1.00 91.69 95 ASP A CA 1
ATOM 697 C C . ASP A 1 95 ? -8.626 0.750 -10.568 1.00 91.69 95 ASP A C 1
ATOM 699 O O . ASP A 1 95 ? -7.910 0.143 -9.775 1.00 91.69 95 ASP A O 1
ATOM 703 N N . ALA A 1 96 ? -8.245 1.037 -11.816 1.00 85.69 96 ALA A N 1
ATOM 704 C CA . ALA A 1 96 ? -7.031 0.512 -12.447 1.00 85.69 96 ALA A CA 1
ATOM 705 C C . ALA A 1 96 ? -5.714 0.821 -11.706 1.00 85.69 96 ALA A C 1
ATOM 707 O O . ALA A 1 96 ? -4.678 0.273 -12.071 1.00 85.69 96 ALA A O 1
ATOM 708 N N . GLU A 1 97 ? -5.718 1.728 -10.726 1.00 90.19 97 GLU A N 1
ATOM 709 C CA . GLU A 1 97 ? -4.532 2.084 -9.950 1.00 90.19 97 GLU A CA 1
ATOM 710 C C . GLU A 1 97 ? -4.784 2.098 -8.434 1.00 90.19 97 GLU A C 1
ATOM 712 O O . GLU A 1 97 ? -3.880 2.448 -7.673 1.00 90.19 97 GLU A O 1
ATOM 717 N N . THR A 1 98 ? -5.979 1.730 -7.967 1.00 94.38 98 THR A N 1
ATOM 718 C CA . THR A 1 98 ? -6.386 1.881 -6.565 1.00 94.38 98 THR A CA 1
ATOM 719 C C . THR A 1 98 ? -6.919 0.576 -5.998 1.00 94.38 98 THR A C 1
ATOM 721 O O . THR A 1 98 ? -7.884 0.005 -6.497 1.00 94.38 98 THR A O 1
ATOM 724 N N . TYR A 1 99 ? -6.338 0.161 -4.879 1.00 93.81 99 TYR A N 1
ATOM 725 C CA . TYR A 1 99 ? -6.693 -1.037 -4.132 1.00 93.81 99 TYR A CA 1
ATOM 726 C C . TYR A 1 99 ? -7.136 -0.665 -2.725 1.00 93.81 99 TYR A C 1
ATOM 728 O O . TYR A 1 99 ? -6.554 0.216 -2.091 1.00 93.81 99 TYR A O 1
ATOM 736 N N . PHE A 1 100 ? -8.147 -1.357 -2.216 1.00 93.62 100 PHE A N 1
ATOM 737 C CA . PHE A 1 100 ? -8.759 -1.047 -0.934 1.00 93.62 100 PHE A CA 1
ATOM 738 C C . PHE A 1 100 ? -9.003 -2.307 -0.107 1.00 93.62 100 PHE A C 1
ATOM 740 O O . PHE A 1 100 ? -9.438 -3.334 -0.621 1.00 93.62 100 PHE A O 1
ATOM 747 N N . LEU A 1 101 ? -8.730 -2.222 1.190 1.00 89.75 101 LEU A N 1
ATOM 748 C CA . LEU A 1 101 ? -9.033 -3.258 2.168 1.00 89.75 101 LEU A CA 1
ATOM 749 C C . LEU A 1 101 ? -9.652 -2.602 3.398 1.00 89.75 101 LEU A C 1
ATOM 751 O O . LEU A 1 101 ? -9.104 -1.642 3.933 1.00 89.75 101 LEU A O 1
ATOM 755 N N . GLU A 1 102 ? -10.757 -3.148 3.886 1.00 88.19 102 GLU A N 1
ATOM 756 C CA . GLU A 1 102 ? -11.419 -2.679 5.103 1.00 88.19 102 GLU A CA 1
ATOM 757 C C . GLU A 1 102 ? -11.654 -3.815 6.094 1.00 88.19 102 GLU A C 1
ATOM 759 O O . GLU A 1 102 ? -11.840 -4.973 5.721 1.00 88.19 102 GLU A O 1
ATOM 764 N N . ALA A 1 103 ? -11.686 -3.463 7.377 1.00 81.38 103 ALA A N 1
ATOM 765 C CA . ALA A 1 103 ? -12.142 -4.342 8.445 1.00 81.38 103 ALA A CA 1
ATOM 766 C C . ALA A 1 103 ? -13.376 -3.738 9.120 1.00 81.38 103 ALA A C 1
ATOM 768 O O . ALA A 1 103 ? -13.334 -3.304 10.277 1.00 81.38 103 ALA A O 1
ATOM 769 N N . GLY A 1 104 ? -14.474 -3.694 8.363 1.00 82.06 104 GLY A N 1
ATOM 770 C CA . GLY A 1 104 ? -15.733 -3.094 8.797 1.00 82.06 104 GLY A CA 1
ATOM 771 C C . GLY A 1 104 ? -15.553 -1.636 9.219 1.00 82.06 104 GLY A C 1
ATOM 772 O O . GLY A 1 104 ? -14.839 -0.872 8.580 1.00 82.06 104 GLY A O 1
ATOM 773 N N . GLU A 1 105 ? -16.163 -1.258 10.340 1.00 84.56 105 GLU A N 1
ATOM 774 C CA . GLU A 1 105 ? -16.148 0.123 10.840 1.00 84.56 105 GLU A CA 1
ATOM 775 C C . GLU A 1 105 ? -14.902 0.474 11.673 1.00 84.56 105 GLU A C 1
ATOM 777 O O . GLU A 1 105 ? -14.892 1.496 12.349 1.00 84.56 105 GLU A O 1
ATOM 782 N N . LEU A 1 106 ? -13.847 -0.352 11.674 1.00 82.50 106 LEU A N 1
ATOM 783 C CA . LEU A 1 106 ? -12.673 -0.131 12.534 1.00 82.50 106 LEU A CA 1
ATOM 784 C C . LEU A 1 106 ? -11.525 0.577 11.814 1.00 82.50 106 LEU A C 1
ATOM 786 O O . LEU A 1 106 ? -10.929 1.514 12.354 1.00 82.50 106 LEU A O 1
ATOM 790 N N . TRP A 1 107 ? -11.177 0.107 10.617 1.00 87.88 107 TRP A N 1
ATOM 791 C CA . TRP A 1 107 ? -10.048 0.630 9.856 1.00 87.88 107 TRP A CA 1
ATOM 792 C C . TRP A 1 107 ? -10.145 0.289 8.371 1.00 87.88 107 TRP A C 1
ATOM 794 O O . TRP A 1 107 ? -10.842 -0.648 7.974 1.00 87.88 107 TRP A O 1
ATOM 804 N N . SER A 1 108 ? -9.385 1.033 7.570 1.00 88.56 108 SER A N 1
ATOM 805 C CA . SER A 1 108 ? -9.164 0.744 6.156 1.00 88.56 108 SER A CA 1
ATOM 806 C C . SER A 1 108 ? -7.716 0.999 5.733 1.00 88.56 108 SER A C 1
ATOM 808 O O . SER A 1 108 ? -7.011 1.821 6.323 1.00 88.56 108 SER A O 1
ATOM 810 N N . ASP A 1 109 ? -7.278 0.297 4.697 1.00 89.44 109 ASP A N 1
ATOM 811 C CA . ASP A 1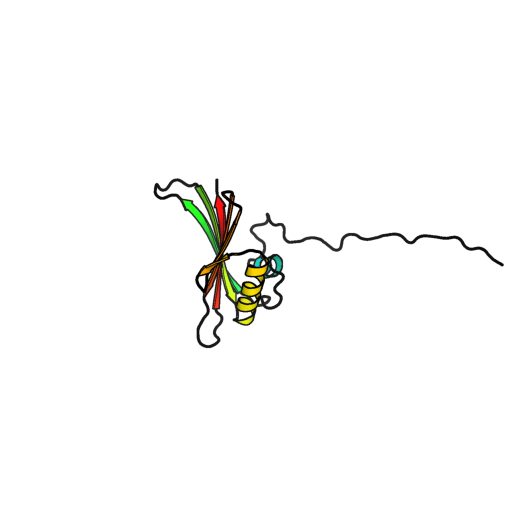 109 ? -6.065 0.564 3.936 1.00 89.44 109 ASP A CA 1
ATOM 812 C C . ASP A 1 109 ? -6.450 0.859 2.481 1.00 89.44 109 ASP A C 1
ATOM 814 O O . ASP A 1 109 ? -7.186 0.104 1.853 1.00 89.44 109 ASP A O 1
ATOM 818 N N . GLU A 1 110 ? -5.924 1.950 1.939 1.00 92.06 110 GLU A N 1
ATOM 819 C CA . GLU A 1 110 ? -6.026 2.322 0.530 1.00 92.06 110 GLU A CA 1
ATOM 820 C C . GLU A 1 110 ? -4.614 2.399 -0.048 1.00 92.06 110 GLU A C 1
ATOM 822 O O . GLU A 1 110 ? -3.727 3.041 0.521 1.00 92.06 110 GLU A O 1
ATOM 827 N N . VAL A 1 111 ? -4.396 1.749 -1.183 1.00 92.00 111 VAL A N 1
ATOM 828 C CA . VAL A 1 111 ? -3.114 1.721 -1.876 1.00 92.00 111 VAL A CA 1
ATOM 829 C C . VAL A 1 111 ? -3.321 2.222 -3.290 1.00 92.00 111 VAL A C 1
ATOM 831 O O . VAL A 1 111 ? -4.116 1.664 -4.036 1.00 92.00 111 VAL A O 1
ATOM 834 N N . ARG A 1 112 ? -2.608 3.285 -3.654 1.00 94.06 112 ARG A N 1
ATOM 835 C CA . ARG A 1 112 ? -2.713 3.936 -4.958 1.00 94.06 112 ARG A CA 1
ATOM 836 C C . ARG A 1 112 ? -1.381 3.934 -5.672 1.00 94.06 112 ARG A C 1
ATOM 838 O O . ARG A 1 112 ? -0.388 4.446 -5.149 1.00 94.06 112 ARG A O 1
ATOM 845 N N . PHE A 1 113 ? -1.376 3.395 -6.874 1.00 92.31 113 PHE A N 1
ATOM 846 C CA . PHE A 1 113 ? -0.234 3.366 -7.765 1.00 92.31 113 PHE A CA 1
ATOM 847 C C . PHE A 1 113 ? -0.267 4.592 -8.678 1.00 92.31 113 PHE A C 1
ATOM 849 O O . PHE A 1 113 ? -1.314 5.052 -9.104 1.00 92.31 113 PHE A O 1
ATOM 856 N N . GLY A 1 114 ? 0.895 5.168 -8.954 1.00 90.31 114 GLY A N 1
ATOM 857 C CA . GLY A 1 114 ? 1.056 6.241 -9.926 1.00 90.31 114 GLY A CA 1
ATOM 858 C C . GLY A 1 114 ? 2.178 5.863 -10.868 1.00 90.31 114 GLY A C 1
ATOM 859 O O . GLY A 1 114 ? 3.341 6.174 -10.599 1.00 90.31 114 GLY A O 1
ATOM 860 N N . ARG A 1 115 ? 1.856 5.150 -11.947 1.00 85.00 115 ARG A N 1
ATOM 861 C CA . ARG A 1 115 ? 2.868 4.642 -12.879 1.00 85.00 115 ARG A CA 1
ATOM 862 C C . ARG A 1 115 ? 3.350 5.777 -13.779 1.00 85.00 115 ARG A C 1
ATOM 864 O O . ARG 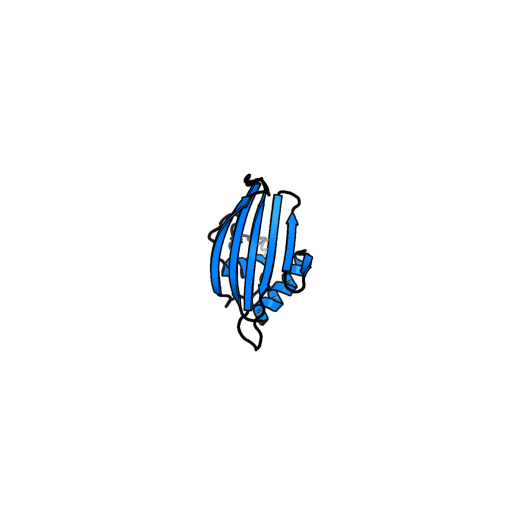A 1 115 ? 2.562 6.495 -14.391 1.00 85.00 115 ARG A O 1
ATOM 871 N N . ALA A 1 116 ? 4.664 5.970 -13.856 1.00 78.31 116 ALA A N 1
ATOM 872 C CA . ALA A 1 116 ? 5.232 6.970 -14.747 1.00 78.31 116 ALA A CA 1
ATOM 873 C C . ALA A 1 116 ? 5.427 6.365 -16.143 1.00 78.31 116 ALA A C 1
ATOM 875 O O . ALA A 1 116 ? 5.948 5.265 -16.300 1.00 78.31 116 ALA A O 1
ATOM 876 N N . ALA A 1 117 ? 5.048 7.102 -17.186 1.00 72.88 117 ALA A N 1
ATOM 877 C CA . ALA A 1 117 ? 5.338 6.682 -18.550 1.00 72.88 117 ALA A CA 1
ATOM 878 C C . ALA A 1 117 ? 6.859 6.657 -18.813 1.00 72.88 117 ALA A C 1
ATOM 880 O O . ALA A 1 117 ? 7.625 7.442 -18.242 1.00 72.88 117 ALA A O 1
ATOM 881 N N . ASN A 1 118 ? 7.276 5.821 -19.767 1.00 74.94 118 ASN A N 1
ATOM 882 C CA . ASN A 1 118 ? 8.632 5.790 -20.330 1.00 74.94 118 ASN A CA 1
ATOM 883 C C . ASN A 1 118 ? 9.732 5.275 -19.379 1.00 74.94 118 ASN A C 1
ATOM 885 O O . ASN A 1 118 ? 10.852 5.787 -19.407 1.00 74.94 118 ASN A O 1
ATOM 889 N N . GLY A 1 119 ? 9.427 4.276 -18.542 1.00 66.56 119 GLY A N 1
ATOM 890 C CA . GLY A 1 119 ? 10.420 3.584 -17.705 1.00 66.56 119 GLY A CA 1
ATOM 891 C C . GLY A 1 119 ? 11.009 4.444 -16.583 1.00 66.56 119 GLY A C 1
ATOM 892 O O . GLY A 1 119 ? 12.101 4.168 -16.086 1.00 66.56 119 GLY A O 1
ATOM 893 N N . ARG A 1 120 ? 10.318 5.528 -16.211 1.00 79.38 120 ARG A N 1
ATOM 894 C CA . ARG A 1 120 ? 10.649 6.312 -15.019 1.00 79.38 120 ARG A CA 1
ATOM 895 C C . ARG A 1 120 ? 10.064 5.622 -13.783 1.00 79.38 120 ARG A C 1
ATOM 897 O O . ARG A 1 120 ? 9.008 5.014 -13.898 1.00 79.38 120 ARG A O 1
ATOM 904 N N . PRO A 1 121 ? 10.693 5.764 -12.605 1.00 79.38 121 PRO A N 1
ATOM 905 C CA . PRO A 1 121 ? 10.095 5.304 -11.359 1.00 79.38 121 PRO A CA 1
ATOM 906 C C . PRO A 1 121 ? 8.702 5.909 -11.159 1.00 79.38 121 PRO A C 1
ATOM 908 O O . PRO A 1 121 ? 8.516 7.117 -11.349 1.00 79.38 121 PRO A O 1
ATOM 911 N N . GLY A 1 122 ? 7.746 5.067 -10.784 1.00 87.62 122 GLY A N 1
ATOM 912 C CA . GLY A 1 122 ? 6.413 5.483 -10.381 1.00 87.62 122 GLY A CA 1
ATOM 913 C C . GLY A 1 122 ? 6.355 5.853 -8.901 1.00 87.62 122 GLY A C 1
ATOM 914 O O . GLY A 1 122 ? 7.351 5.797 -8.170 1.00 87.62 122 GLY A O 1
ATOM 915 N N . ASN A 1 123 ? 5.159 6.223 -8.460 1.00 89.75 123 ASN A N 1
ATOM 916 C CA . ASN A 1 123 ? 4.858 6.494 -7.065 1.00 89.75 123 ASN A CA 1
ATOM 917 C C . ASN A 1 123 ? 3.876 5.467 -6.508 1.00 89.75 123 ASN A C 1
ATOM 919 O O . ASN A 1 123 ? 3.047 4.921 -7.231 1.00 89.75 123 ASN A O 1
ATOM 923 N N . LEU A 1 124 ? 3.949 5.256 -5.202 1.00 90.81 124 LEU A N 1
ATOM 924 C CA . LEU A 1 124 ? 2.957 4.520 -4.435 1.00 90.81 124 LEU A CA 1
ATOM 925 C C . LEU A 1 124 ? 2.495 5.402 -3.283 1.00 90.81 124 LEU A C 1
ATOM 927 O O . LEU A 1 124 ? 3.325 5.957 -2.561 1.00 90.81 124 LEU A O 1
ATOM 931 N N . HIS A 1 125 ? 1.189 5.492 -3.081 1.00 91.25 125 HIS A N 1
ATOM 932 C CA . HIS A 1 125 ? 0.587 6.124 -1.920 1.00 91.25 125 HIS A CA 1
ATOM 933 C C . HIS A 1 125 ? -0.160 5.070 -1.114 1.00 91.25 125 HIS A C 1
ATOM 935 O O . HIS A 1 125 ? -1.100 4.460 -1.604 1.00 91.25 125 HIS A O 1
ATOM 941 N N . TRP A 1 126 ? 0.266 4.867 0.126 1.00 89.06 126 TRP A N 1
ATOM 942 C CA . TRP A 1 126 ? -0.369 3.967 1.074 1.00 89.06 126 TRP A CA 1
ATOM 943 C C . TRP A 1 126 ? -1.054 4.784 2.153 1.00 89.06 126 TRP A C 1
ATOM 945 O O . TRP A 1 126 ? -0.370 5.432 2.944 1.00 89.06 126 TRP A O 1
ATOM 955 N N . LYS A 1 127 ? -2.377 4.723 2.248 1.00 90.19 127 LYS A N 1
ATOM 956 C CA . LYS A 1 127 ? -3.153 5.386 3.290 1.00 90.19 127 LYS A CA 1
ATOM 957 C C . LYS A 1 127 ? -3.781 4.361 4.226 1.00 90.19 127 LYS A C 1
ATOM 959 O O . LYS A 1 127 ? -4.641 3.597 3.820 1.00 90.19 127 LYS A O 1
ATOM 964 N N . TYR A 1 128 ? -3.391 4.406 5.494 1.00 87.81 128 TYR A N 1
ATOM 965 C CA . TYR A 1 128 ? -4.054 3.678 6.574 1.00 87.81 128 TYR A CA 1
ATOM 966 C C . TYR A 1 128 ? -4.982 4.620 7.334 1.00 87.81 128 TYR A C 1
ATOM 968 O O . TYR A 1 128 ? -4.569 5.722 7.696 1.00 87.81 128 TYR A O 1
ATOM 976 N N . SER A 1 129 ? -6.209 4.191 7.605 1.00 87.00 129 SER A N 1
ATOM 977 C CA . SER A 1 129 ? -7.224 4.959 8.328 1.00 87.00 129 SER A CA 1
ATOM 978 C C . SER A 1 129 ? -7.800 4.146 9.479 1.00 87.00 129 SER A C 1
ATOM 980 O O . SER A 1 129 ? -8.041 2.957 9.336 1.00 87.00 129 SER A O 1
ATOM 982 N N . THR A 1 130 ? -8.051 4.797 10.613 1.00 87.56 130 THR A N 1
ATOM 983 C CA . THR A 1 130 ? -8.756 4.228 11.773 1.00 87.56 130 THR A CA 1
ATOM 984 C C . THR A 1 130 ? -9.964 5.080 12.107 1.00 87.56 130 THR A C 1
ATOM 986 O O . THR A 1 130 ? -9.888 6.313 12.044 1.00 87.56 130 THR A O 1
ATOM 989 N N . PHE A 1 131 ? -11.057 4.431 12.489 1.00 86.56 131 PHE A N 1
ATOM 990 C CA . PHE A 1 131 ? -12.337 5.070 12.773 1.00 86.56 131 PHE A CA 1
ATOM 991 C C . PHE A 1 131 ? -12.685 4.938 14.268 1.00 86.56 131 PHE A C 1
ATOM 993 O O . PHE A 1 131 ? -12.143 4.081 14.970 1.00 86.56 131 PHE A O 1
ATOM 1000 N N . ARG A 1 132 ? -13.499 5.861 14.788 1.00 78.56 132 ARG A N 1
ATOM 1001 C CA . ARG A 1 132 ? -13.850 6.008 16.207 1.00 78.56 132 ARG A CA 1
ATOM 1002 C C . ARG A 1 132 ? -15.325 6.311 16.402 1.00 78.56 132 ARG A C 1
ATOM 1004 O O . ARG A 1 132 ? -15.866 7.104 15.600 1.00 78.56 132 ARG A O 1
#

Organism: NCBI:txid39960

Sequence (132 aa):
MKAIALSLLGLSLLPGSCFGPDPNDPIQRASERLVARFDVPSCSNAKPLRGAGERLRDENGKAYGSGMTWSYVADDACLAALEAELGAFGFVEMDAETYFLEAGELWSDEVRFGRAANGRPGNLHWKYSTFR

Secondary structure (DSSP, 8-state):
---------------S------TT-TTS-HHHHHHHHHT-GGGGGPEEEEEEEEEEE-TTS-EEEEEEEEEEEE-HHHHHHHHHHHHHTTPEEEETTEEEEE-TTSEEEEEEEEPPSTT--EEEEEEEEEE-

Radius of gyration: 21.19 Å; Cα contacts (8 Å, |Δi|>4): 209; chains: 1; bounding box: 49×75×47 Å

Nearest PDB structures (foldseek):
  6y8y-assembly1_A  TM=7.750E-01  e=1.566E+00  Clupea harengus
  3bbj-assembly1_B  TM=4.207E-01  e=1.045E+00  Thermobifida fusca YX
  6qw7-assembly2_B  TM=4.379E-01  e=1.660E+00  Stenotrophomonas maltophilia
  8fw5-assembly1_H  TM=3.592E-01  e=3.731E+00  Escherichia coli
  4k4c-assembly1_D  TM=2.224E-01  e=5.857E-01  Escherichia coli K-12

Foldseek 3Di:
DDDDDDDDDDDDDDDPDPPQPPPPPPPDPPLCCLCSVQVQPQSPVKAKDDKDKDFDADPVRHTFWIKIKIKIWHWPSSVVSSVVSLVVVPWDDPDPFWTKDDDPQAKIWIKGWADDPDRGTTMIMIMIMGGD